Protein AF-A0AAN4NXH8-F1 (afdb_monomer_lite)

Foldseek 3Di:
DPVVVLLVLLQVLLPDDLVVLLVVLLVVVVVCVVVVVDDDDPVVSVVSSVVSSVVSVCSNNDPDPPPPPDDDD

pLDDT: mean 76.65, std 15.64, range [34.0, 93.0]

Structure (mmCIF, N/CA/C/O backbone):
data_AF-A0AAN4NXH8-F1
#
_entry.id   AF-A0AAN4NXH8-F1
#
loop_
_atom_site.group_PDB
_atom_site.id
_atom_site.type_symbol
_atom_site.label_atom_id
_atom_site.label_alt_id
_atom_site.label_comp_id
_atom_site.label_asym_id
_atom_site.label_entity_id
_atom_site.label_seq_id
_atom_site.pdbx_PDB_ins_code
_atom_site.Cartn_x
_atom_site.Cartn_y
_atom_site.Cartn_z
_atom_site.occupancy
_atom_site.B_iso_or_equiv
_atom_site.auth_seq_id
_atom_site.auth_comp_id
_atom_site.auth_asym_id
_atom_site.auth_atom_id
_atom_site.pdbx_PDB_model_num
ATOM 1 N N . LYS A 1 1 ? 4.904 -21.826 2.979 1.00 54.59 1 LYS A N 1
ATOM 2 C CA . LYS A 1 1 ? 4.207 -21.292 1.770 1.00 54.59 1 LYS A CA 1
ATOM 3 C C . LYS A 1 1 ? 4.179 -19.747 1.646 1.00 54.59 1 LYS A C 1
ATOM 5 O O . LYS A 1 1 ? 3.856 -19.247 0.577 1.00 54.59 1 LYS A O 1
ATOM 10 N N . SER A 1 2 ? 4.574 -18.961 2.658 1.00 57.75 2 SER A N 1
ATOM 11 C CA . SER A 1 2 ? 4.462 -17.481 2.685 1.00 57.75 2 SER A CA 1
ATOM 12 C C . SER A 1 2 ? 5.459 -16.698 1.804 1.00 57.75 2 SER A C 1
ATOM 14 O O . SER A 1 2 ? 5.170 -15.571 1.397 1.00 57.75 2 SER A O 1
ATOM 16 N N . ARG A 1 3 ? 6.617 -17.282 1.458 1.00 54.94 3 ARG A N 1
ATOM 17 C CA . ARG A 1 3 ? 7.645 -16.626 0.620 1.00 54.94 3 ARG A CA 1
ATOM 18 C C . ARG A 1 3 ? 7.175 -16.333 -0.819 1.00 54.94 3 ARG A C 1
ATOM 20 O O . ARG A 1 3 ? 7.604 -15.341 -1.402 1.00 54.94 3 ARG A O 1
ATOM 27 N N . GLY A 1 4 ? 6.264 -17.140 -1.375 1.00 60.94 4 GLY A N 1
ATOM 28 C CA . GLY A 1 4 ? 5.790 -16.999 -2.761 1.00 60.94 4 GLY A CA 1
ATOM 29 C C . GLY A 1 4 ? 4.923 -15.758 -3.006 1.00 60.94 4 GLY A C 1
ATOM 30 O O . GLY A 1 4 ? 5.107 -15.061 -4.001 1.00 60.94 4 GLY A O 1
ATOM 31 N N . ILE A 1 5 ? 4.035 -15.422 -2.064 1.00 66.06 5 ILE A N 1
ATOM 32 C CA . ILE A 1 5 ? 3.085 -14.304 -2.209 1.00 66.06 5 ILE A CA 1
ATOM 33 C C . ILE A 1 5 ? 3.813 -12.955 -2.176 1.00 66.06 5 ILE A C 1
ATOM 35 O O . ILE A 1 5 ? 3.563 -12.086 -3.015 1.00 66.06 5 ILE A O 1
ATOM 39 N N . LYS A 1 6 ? 4.756 -12.790 -1.236 1.00 67.75 6 LYS A N 1
ATOM 40 C CA . LYS A 1 6 ? 5.575 -11.571 -1.141 1.00 67.75 6 LYS A CA 1
ATOM 41 C C . LYS A 1 6 ? 6.429 -11.383 -2.401 1.00 67.75 6 LYS A C 1
ATOM 43 O O . LYS A 1 6 ? 6.483 -10.279 -2.934 1.00 67.75 6 LYS A O 1
ATOM 48 N N . ARG A 1 7 ? 6.999 -12.468 -2.941 1.00 65.00 7 ARG A N 1
ATOM 49 C CA . ARG A 1 7 ? 7.785 -12.449 -4.187 1.00 65.00 7 ARG A CA 1
ATOM 50 C C . ARG A 1 7 ? 6.937 -12.097 -5.416 1.00 65.00 7 ARG A C 1
ATOM 52 O O . ARG A 1 7 ? 7.384 -11.314 -6.247 1.00 65.00 7 ARG A O 1
ATOM 59 N N . ALA A 1 8 ? 5.713 -12.613 -5.522 1.00 73.62 8 ALA A N 1
ATOM 60 C CA . ALA A 1 8 ? 4.798 -12.263 -6.613 1.00 73.62 8 ALA A CA 1
ATOM 61 C C . ALA A 1 8 ? 4.376 -10.783 -6.569 1.00 73.62 8 ALA A C 1
ATOM 63 O O . ALA A 1 8 ? 4.277 -10.130 -7.605 1.00 73.62 8 ALA A O 1
ATOM 64 N N . ARG A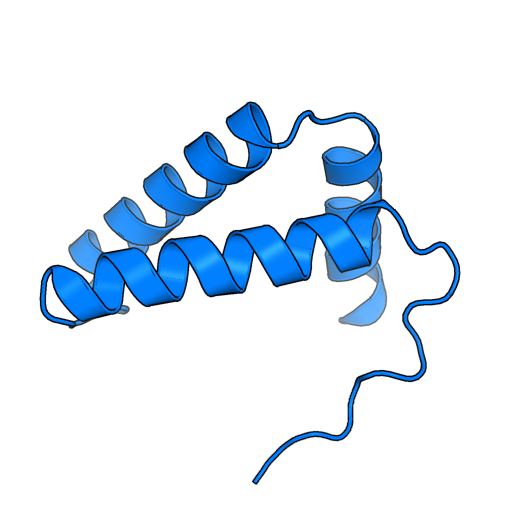 1 9 ? 4.155 -10.227 -5.369 1.00 73.31 9 ARG A N 1
ATOM 65 C CA . ARG A 1 9 ? 3.879 -8.792 -5.195 1.00 73.31 9 ARG A CA 1
ATOM 66 C C . ARG A 1 9 ? 5.083 -7.935 -5.590 1.00 73.31 9 ARG A C 1
ATOM 68 O O . ARG A 1 9 ? 4.906 -7.030 -6.391 1.00 73.31 9 ARG A O 1
ATOM 75 N N . ALA A 1 10 ? 6.280 -8.284 -5.123 1.00 73.81 10 ALA A N 1
ATOM 76 C CA . ALA A 1 10 ? 7.512 -7.584 -5.483 1.00 73.81 10 ALA A CA 1
ATOM 77 C C . ALA A 1 10 ? 7.755 -7.554 -7.001 1.00 73.81 10 ALA A C 1
ATOM 79 O O . ALA A 1 10 ? 8.098 -6.509 -7.536 1.00 73.81 10 ALA A O 1
ATOM 80 N N . ARG A 1 11 ? 7.498 -8.663 -7.714 1.00 76.50 11 ARG A N 1
ATOM 81 C CA . ARG A 1 11 ? 7.590 -8.705 -9.187 1.00 76.50 11 ARG A CA 1
ATOM 82 C C . ARG A 1 11 ? 6.602 -7.764 -9.876 1.00 76.50 11 ARG A C 1
ATOM 84 O O . ARG A 1 11 ? 6.973 -7.112 -10.839 1.00 76.50 11 ARG A O 1
ATOM 91 N N . ARG A 1 12 ? 5.359 -7.679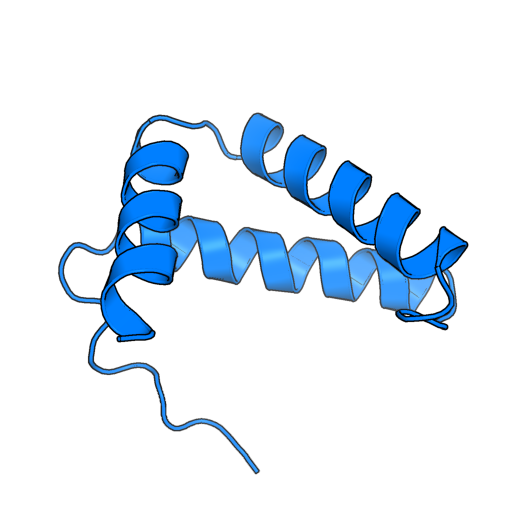 -9.388 1.00 79.19 12 ARG A N 1
ATOM 92 C CA . ARG A 1 12 ? 4.360 -6.735 -9.926 1.00 79.19 12 ARG A CA 1
ATOM 93 C C . ARG A 1 12 ? 4.745 -5.284 -9.663 1.00 79.19 12 ARG A C 1
ATOM 95 O O . ARG A 1 12 ? 4.514 -4.434 -10.510 1.00 79.19 12 ARG A O 1
ATOM 102 N N . ASP A 1 13 ? 5.332 -5.023 -8.502 1.00 81.19 13 ASP A N 1
ATOM 103 C CA . ASP A 1 13 ? 5.78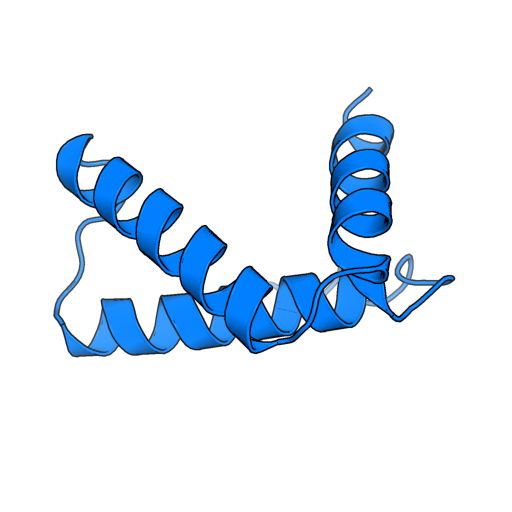0 -3.692 -8.100 1.00 81.19 13 ASP A CA 1
ATOM 104 C C . ASP A 1 13 ? 7.119 -3.294 -8.759 1.00 81.19 13 ASP A C 1
ATOM 106 O O . ASP A 1 13 ? 7.482 -2.125 -8.716 1.00 81.19 13 ASP A O 1
ATOM 110 N N . ALA A 1 14 ? 7.851 -4.231 -9.381 1.00 76.94 14 ALA A N 1
ATOM 111 C CA . ALA A 1 14 ? 9.131 -3.961 -10.052 1.00 76.94 14 ALA A CA 1
ATOM 112 C C . ALA A 1 14 ? 8.973 -3.107 -11.316 1.00 76.94 14 ALA A C 1
ATOM 114 O O . ALA A 1 14 ? 9.855 -2.315 -11.627 1.00 76.94 14 ALA A O 1
ATOM 115 N N . ASN A 1 15 ? 7.829 -3.232 -11.993 1.00 80.31 15 ASN A N 1
ATOM 116 C CA . ASN A 1 15 ? 7.493 -2.455 -13.188 1.00 80.31 15 ASN A CA 1
ATOM 117 C C . ASN A 1 15 ? 6.654 -1.204 -12.871 1.00 80.31 15 ASN A C 1
ATOM 119 O O . ASN A 1 15 ? 6.123 -0.588 -13.787 1.00 80.31 15 ASN A O 1
ATOM 123 N N . ARG A 1 16 ? 6.460 -0.864 -11.590 1.00 83.38 16 ARG A N 1
ATOM 124 C CA . ARG A 1 16 ? 5.623 0.266 -11.166 1.00 83.38 16 ARG A CA 1
ATOM 125 C C . ARG A 1 16 ? 6.466 1.460 -10.771 1.00 83.38 16 ARG A C 1
ATOM 127 O O . ARG A 1 16 ? 7.500 1.315 -10.115 1.00 83.38 16 ARG A O 1
ATOM 134 N N . GLU A 1 17 ? 5.973 2.646 -11.094 1.00 86.69 17 GLU A N 1
ATOM 135 C CA . GLU A 1 17 ? 6.589 3.874 -10.624 1.00 86.69 17 GLU A CA 1
ATOM 136 C C . GLU A 1 17 ? 6.271 4.129 -9.149 1.00 86.69 17 GLU A C 1
ATOM 138 O O . GLU A 1 17 ? 5.326 3.591 -8.561 1.00 86.69 17 GLU A O 1
ATOM 143 N N . ARG A 1 18 ? 7.065 5.003 -8.521 1.00 83.50 18 ARG A N 1
ATOM 144 C CA . ARG A 1 18 ? 6.858 5.384 -7.118 1.00 83.50 18 ARG A CA 1
ATOM 145 C C . ARG A 1 18 ? 5.438 5.912 -6.889 1.00 83.50 18 ARG A C 1
ATOM 147 O O . ARG A 1 18 ? 4.855 5.621 -5.847 1.00 83.50 18 ARG A O 1
ATOM 154 N N . GLN A 1 19 ? 4.896 6.676 -7.838 1.00 87.06 19 GLN A N 1
ATOM 155 C CA . GLN A 1 19 ? 3.547 7.234 -7.742 1.00 87.06 19 GLN A CA 1
ATOM 156 C C . GLN A 1 19 ? 2.476 6.133 -7.700 1.00 87.06 19 GLN A C 1
ATOM 158 O O . GLN A 1 19 ? 1.616 6.162 -6.819 1.00 87.06 19 GLN A O 1
ATOM 163 N N . ASP A 1 20 ? 2.587 5.101 -8.538 1.00 88.56 20 ASP A N 1
ATOM 164 C CA . ASP A 1 20 ? 1.662 3.959 -8.523 1.00 88.56 20 ASP A CA 1
ATOM 165 C C . ASP A 1 20 ? 1.693 3.214 -7.189 1.00 88.56 20 ASP A C 1
ATOM 167 O O . ASP A 1 20 ? 0.655 2.858 -6.623 1.00 88.56 20 ASP A O 1
ATOM 171 N N . ILE A 1 21 ? 2.895 2.994 -6.648 1.00 87.75 21 ILE A N 1
ATOM 172 C CA . ILE A 1 21 ? 3.071 2.339 -5.349 1.00 87.75 21 ILE A CA 1
ATOM 173 C C . ILE A 1 21 ? 2.429 3.164 -4.231 1.00 87.75 21 ILE A C 1
ATOM 175 O O . ILE A 1 21 ? 1.751 2.591 -3.374 1.00 87.75 21 ILE A O 1
ATOM 179 N N . VAL A 1 22 ? 2.580 4.491 -4.253 1.00 91.00 22 VAL A N 1
ATOM 180 C CA . VAL A 1 22 ? 1.920 5.401 -3.301 1.00 91.00 22 VAL A CA 1
ATOM 181 C C . VAL A 1 22 ? 0.401 5.273 -3.398 1.00 91.00 22 VAL A C 1
ATOM 183 O O . VAL A 1 22 ? -0.257 5.088 -2.374 1.00 91.00 22 VAL A O 1
ATOM 186 N N . THR A 1 23 ? -0.161 5.312 -4.606 1.00 92.94 23 THR A N 1
ATOM 187 C CA . THR A 1 23 ? -1.609 5.189 -4.834 1.00 92.94 23 THR A CA 1
ATOM 188 C C . THR A 1 23 ? -2.154 3.866 -4.300 1.00 92.94 23 THR A C 1
ATOM 190 O O . THR A 1 23 ? -3.171 3.831 -3.601 1.00 92.94 23 THR A O 1
ATOM 193 N N . LEU A 1 24 ? -1.440 2.766 -4.541 1.00 91.38 24 LEU A N 1
ATOM 194 C CA . LEU A 1 24 ? -1.813 1.448 -4.031 1.00 91.38 24 LEU A CA 1
ATOM 195 C C . LEU A 1 24 ? -1.739 1.357 -2.510 1.00 91.38 24 LEU A C 1
ATOM 197 O O . LEU A 1 24 ? -2.605 0.735 -1.895 1.00 91.38 24 LEU A O 1
ATOM 201 N N . VAL A 1 25 ? -0.700 1.934 -1.903 1.00 91.62 25 VAL A N 1
ATOM 202 C CA . VAL A 1 25 ? -0.542 1.953 -0.446 1.00 91.62 25 VAL A CA 1
ATOM 203 C C . VAL A 1 25 ? -1.659 2.767 0.194 1.00 91.62 25 VAL A C 1
ATOM 205 O O . VAL A 1 25 ? -2.289 2.259 1.116 1.00 91.62 25 VAL A O 1
ATOM 208 N N . LYS A 1 26 ? -1.974 3.957 -0.334 1.00 91.75 26 LYS A N 1
ATOM 209 C CA . LYS A 1 26 ? -3.094 4.780 0.146 1.00 91.75 26 LYS A CA 1
ATOM 210 C C . LYS A 1 26 ? -4.415 4.015 0.092 1.00 91.75 26 LYS A C 1
ATOM 212 O O . LYS A 1 26 ? -5.083 3.905 1.110 1.00 91.75 26 LYS A O 1
ATOM 217 N N . ARG A 1 27 ? -4.745 3.393 -1.048 1.00 93.00 27 ARG A N 1
ATOM 218 C CA . ARG A 1 27 ? -5.986 2.610 -1.208 1.00 93.00 27 ARG A CA 1
ATOM 219 C C . ARG A 1 27 ? -6.092 1.456 -0.208 1.00 93.00 27 ARG A C 1
ATOM 221 O O . ARG A 1 27 ? -7.173 1.176 0.302 1.00 93.00 27 ARG A O 1
ATOM 228 N N . GLN A 1 28 ? -4.983 0.771 0.064 1.00 91.56 28 GLN A N 1
ATOM 229 C CA . GLN A 1 28 ? -4.961 -0.296 1.065 1.00 91.56 28 GLN A CA 1
ATOM 230 C C . GLN A 1 28 ? -5.111 0.242 2.480 1.00 91.56 28 GLN A C 1
ATOM 232 O O . GLN A 1 28 ? -5.864 -0.336 3.255 1.00 91.56 28 GLN A O 1
ATOM 237 N N . LEU A 1 29 ? -4.445 1.354 2.794 1.00 90.69 29 LEU A N 1
ATOM 238 C CA . LEU A 1 29 ? -4.547 1.978 4.105 1.00 90.69 29 LEU A CA 1
ATOM 239 C C . LEU A 1 29 ? -5.975 2.450 4.384 1.00 90.69 29 LEU A C 1
ATOM 241 O O . LEU A 1 29 ? -6.505 2.164 5.445 1.00 90.69 29 LEU A O 1
ATOM 245 N N . THR A 1 30 ? -6.635 3.085 3.411 1.00 89.62 30 THR A N 1
ATOM 246 C CA . THR A 1 30 ? -8.047 3.486 3.519 1.00 89.62 30 THR A CA 1
ATOM 247 C C . THR A 1 30 ? -8.951 2.293 3.821 1.00 89.62 30 THR A C 1
ATOM 249 O O . THR A 1 30 ? -9.842 2.389 4.660 1.00 89.62 30 THR A O 1
ATOM 252 N N . ARG A 1 31 ? -8.703 1.145 3.180 1.00 91.38 31 ARG A N 1
ATOM 253 C CA . ARG A 1 31 ? -9.459 -0.082 3.448 1.00 91.38 31 ARG A CA 1
ATOM 254 C C . ARG A 1 31 ? -9.174 -0.642 4.843 1.00 91.38 31 ARG A C 1
ATOM 256 O O . ARG A 1 31 ? -10.098 -1.061 5.519 1.00 91.38 31 ARG A O 1
ATOM 263 N N . GLU A 1 32 ? -7.922 -0.626 5.290 1.00 89.50 32 GLU A N 1
ATOM 264 C CA . GLU A 1 32 ? -7.553 -1.057 6.645 1.00 89.50 32 GLU A CA 1
ATOM 265 C C . GLU A 1 32 ? -8.142 -0.149 7.731 1.00 89.50 32 GLU A C 1
ATOM 267 O O . GLU A 1 32 ? -8.558 -0.657 8.767 1.00 89.50 32 GLU A O 1
ATOM 272 N N . ILE A 1 33 ? -8.233 1.158 7.472 1.00 87.25 33 ILE A N 1
ATOM 273 C CA . ILE A 1 33 ? -8.914 2.126 8.342 1.00 87.25 33 ILE A CA 1
ATOM 274 C C . ILE A 1 33 ? -10.411 1.816 8.401 1.00 87.25 33 ILE A C 1
ATOM 276 O O . ILE A 1 33 ? -10.967 1.689 9.486 1.00 87.25 33 ILE A O 1
ATOM 280 N N . SER A 1 34 ? -11.053 1.629 7.244 1.00 86.44 34 SER A N 1
ATOM 281 C CA . SER A 1 34 ? -12.481 1.296 7.169 1.00 86.44 34 SER A CA 1
ATOM 282 C C . SER A 1 34 ? -12.823 -0.039 7.834 1.00 86.44 34 SER A C 1
ATOM 284 O O . SER A 1 34 ? -13.923 -0.196 8.345 1.00 86.44 34 SER A O 1
ATOM 286 N N . GLU A 1 35 ? -11.905 -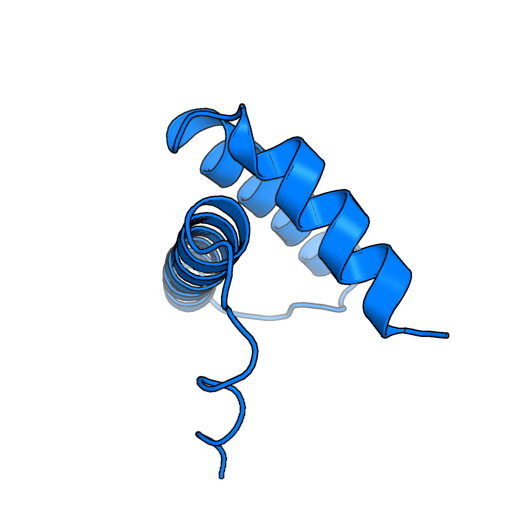1.004 7.809 1.00 91.19 35 GLU A N 1
ATOM 287 C CA . GLU A 1 35 ? -12.063 -2.308 8.460 1.00 91.19 35 GLU A CA 1
ATOM 288 C C . GLU A 1 35 ? -11.622 -2.287 9.939 1.00 91.19 35 GLU A C 1
ATOM 290 O O . GLU A 1 35 ? -11.591 -3.334 10.579 1.00 91.19 35 GLU A O 1
ATOM 295 N N . GLY A 1 36 ? -11.228 -1.127 10.485 1.00 88.12 36 GLY A N 1
ATOM 296 C CA . GLY A 1 36 ? -10.771 -0.980 11.873 1.00 88.12 36 GLY A CA 1
ATOM 297 C C . GLY A 1 36 ? -9.432 -1.663 12.185 1.00 88.12 36 GLY A C 1
ATOM 298 O O . GLY A 1 36 ? -9.025 -1.728 13.341 1.00 88.12 36 GLY A O 1
ATOM 299 N N . ARG A 1 37 ? -8.722 -2.166 11.168 1.00 87.44 37 ARG A N 1
ATOM 300 C CA . ARG A 1 37 ? -7.419 -2.848 11.299 1.00 87.44 37 ARG A CA 1
ATOM 301 C C . ARG A 1 37 ? -6.245 -1.876 11.391 1.00 87.44 37 ARG A C 1
ATOM 303 O O . ARG A 1 37 ? -5.141 -2.287 11.740 1.00 87.44 37 ARG A O 1
ATOM 310 N N . PHE A 1 38 ? -6.471 -0.611 11.048 1.00 83.06 38 PHE A N 1
ATOM 311 C CA . PHE A 1 38 ? -5.510 0.469 11.216 1.00 83.06 38 PHE A CA 1
ATOM 312 C C . PHE A 1 38 ? -6.200 1.681 11.843 1.00 83.06 38 PHE A C 1
ATOM 314 O O . PHE A 1 38 ? -6.935 2.407 11.178 1.00 83.06 38 PHE A O 1
ATOM 321 N N . THR A 1 39 ? -5.947 1.902 13.127 1.00 75.69 39 THR A N 1
ATOM 322 C CA . THR A 1 39 ? -6.448 3.038 13.905 1.00 75.69 39 THR A CA 1
ATOM 323 C C . THR A 1 39 ? -5.273 3.931 14.282 1.00 75.69 39 THR A C 1
ATOM 325 O O . THR A 1 39 ? -4.469 3.588 15.145 1.00 75.69 39 THR A O 1
ATOM 328 N N . ALA A 1 40 ? -5.125 5.066 13.594 1.00 79.31 40 ALA A N 1
ATOM 329 C CA . ALA A 1 40 ? -4.054 6.018 13.872 1.00 79.31 40 ALA A CA 1
ATOM 330 C C . ALA A 1 40 ? -4.417 7.444 13.423 1.00 79.31 40 ALA A C 1
ATOM 332 O O . ALA A 1 40 ? -5.235 7.631 12.522 1.00 79.31 40 ALA A O 1
ATOM 333 N N . ASN A 1 41 ? -3.765 8.444 14.020 1.00 82.06 41 ASN A N 1
ATOM 334 C CA . ASN A 1 41 ? -3.935 9.861 13.675 1.00 82.06 41 ASN A CA 1
ATOM 335 C C . ASN A 1 41 ? -3.396 10.182 12.265 1.00 82.06 41 ASN A C 1
ATOM 337 O O . ASN A 1 41 ? -2.588 9.434 11.708 1.00 82.06 41 ASN A O 1
ATOM 341 N N . GLY A 1 42 ? -3.784 11.330 11.696 1.00 79.56 42 GLY A N 1
ATOM 342 C CA . GLY A 1 42 ? -3.386 11.740 10.338 1.00 79.56 42 GLY A CA 1
ATOM 343 C C . GLY A 1 42 ? -1.868 11.746 10.085 1.00 79.56 42 GLY A C 1
ATOM 344 O O . GLY A 1 42 ? -1.410 11.346 9.013 1.00 79.56 42 GLY A O 1
ATOM 345 N N . GLU A 1 43 ? -1.060 12.103 11.085 1.00 86.00 43 GLU A N 1
ATOM 346 C CA . GLU A 1 43 ? 0.405 12.022 10.987 1.00 86.00 43 GLU A CA 1
ATOM 347 C C . GLU A 1 43 ? 0.927 10.580 10.940 1.00 86.00 43 GLU A C 1
ATOM 349 O O . GLU A 1 43 ? 1.839 10.263 10.172 1.00 86.00 43 GLU A O 1
ATOM 354 N N . ALA A 1 44 ? 0.321 9.682 11.716 1.00 85.62 44 ALA A N 1
ATOM 355 C CA . ALA A 1 44 ? 0.675 8.268 11.716 1.00 85.62 44 ALA A CA 1
ATOM 356 C C . ALA A 1 44 ? 0.289 7.597 10.388 1.00 85.62 44 ALA A C 1
ATOM 358 O O . ALA A 1 44 ? 1.055 6.788 9.865 1.00 85.62 44 ALA A O 1
ATOM 359 N N . VAL A 1 45 ? -0.834 8.002 9.782 1.00 86.94 45 VAL A N 1
ATOM 360 C CA . VAL A 1 45 ? -1.219 7.611 8.416 1.00 86.94 45 VAL A CA 1
ATOM 361 C C . VAL A 1 45 ? -0.141 8.019 7.410 1.00 86.94 45 VAL A C 1
ATOM 363 O O . VAL A 1 45 ? 0.298 7.191 6.611 1.00 86.94 45 VAL A O 1
ATOM 366 N N . LYS A 1 46 ? 0.332 9.271 7.456 1.00 88.31 46 LYS A N 1
ATOM 367 C CA . LYS A 1 46 ? 1.379 9.760 6.543 1.00 88.31 46 LYS A CA 1
ATOM 368 C C . LYS A 1 46 ? 2.679 8.965 6.698 1.00 88.31 46 LYS A C 1
ATOM 370 O O . LYS A 1 46 ? 3.233 8.502 5.698 1.00 88.31 46 LYS A O 1
ATOM 375 N N . ARG A 1 47 ? 3.119 8.739 7.940 1.00 88.75 47 ARG A N 1
ATOM 376 C CA . ARG A 1 47 ? 4.320 7.948 8.247 1.00 88.75 47 ARG A CA 1
ATOM 377 C C . ARG A 1 47 ? 4.189 6.501 7.764 1.00 88.75 47 ARG A C 1
ATOM 379 O O . ARG A 1 47 ? 5.136 5.955 7.202 1.00 88.75 47 ARG A O 1
ATOM 386 N N . GLU A 1 48 ? 3.016 5.891 7.916 1.00 90.56 48 GLU A N 1
ATOM 387 C CA . GLU A 1 48 ? 2.776 4.517 7.465 1.00 90.56 48 GLU A CA 1
ATOM 388 C C . GLU A 1 48 ? 2.748 4.403 5.935 1.00 90.56 48 GLU A C 1
ATOM 390 O O . GLU A 1 48 ? 3.269 3.432 5.375 1.00 90.56 48 GLU A O 1
ATOM 395 N N . VAL A 1 49 ? 2.217 5.411 5.232 1.00 89.81 49 VAL A N 1
ATOM 396 C CA . VAL A 1 49 ? 2.303 5.479 3.766 1.00 89.81 49 VAL A CA 1
ATOM 397 C C . VAL A 1 49 ? 3.765 5.515 3.325 1.00 89.81 49 VAL A C 1
ATOM 399 O O . VAL A 1 49 ? 4.169 4.714 2.480 1.00 89.81 49 VAL A O 1
ATOM 402 N N . GLU A 1 50 ? 4.578 6.392 3.912 1.00 88.94 50 GLU A N 1
ATOM 403 C CA . GLU A 1 50 ? 6.004 6.508 3.586 1.00 88.94 50 GLU A CA 1
ATOM 404 C C . GLU A 1 50 ? 6.769 5.211 3.882 1.00 88.94 50 GLU A C 1
ATOM 406 O O . GLU A 1 50 ? 7.537 4.742 3.033 1.00 88.94 50 GLU A O 1
ATOM 411 N N . ARG A 1 51 ? 6.499 4.577 5.031 1.00 90.69 51 ARG A N 1
ATOM 412 C CA . ARG A 1 51 ? 7.102 3.299 5.433 1.00 90.69 51 ARG A CA 1
ATOM 413 C C . ARG A 1 51 ? 6.794 2.188 4.431 1.00 90.69 51 ARG A C 1
ATOM 415 O O . ARG A 1 51 ? 7.712 1.557 3.909 1.00 90.69 51 ARG A O 1
ATOM 422 N N . ARG A 1 52 ? 5.516 1.981 4.097 1.00 89.50 52 ARG A N 1
ATOM 423 C CA . ARG A 1 52 ? 5.082 0.917 3.172 1.00 89.50 52 ARG A CA 1
ATOM 424 C C . ARG A 1 52 ? 5.546 1.153 1.741 1.00 89.50 52 ARG A C 1
ATOM 426 O O . ARG A 1 52 ? 5.867 0.192 1.041 1.00 89.50 52 ARG A O 1
ATOM 433 N N . VAL A 1 53 ? 5.587 2.408 1.290 1.00 89.88 53 VAL A N 1
ATOM 434 C CA . VAL A 1 53 ? 6.142 2.759 -0.025 1.00 89.88 53 VAL A CA 1
ATOM 435 C C . VAL A 1 53 ? 7.628 2.427 -0.055 1.00 89.88 53 VAL A C 1
ATOM 437 O O . VAL A 1 53 ? 8.064 1.738 -0.973 1.00 89.88 53 VAL A O 1
ATOM 440 N N . LYS A 1 54 ? 8.397 2.836 0.962 1.00 87.19 54 LYS A N 1
ATOM 441 C CA . LYS A 1 54 ? 9.828 2.521 1.059 1.00 87.19 54 LYS A CA 1
A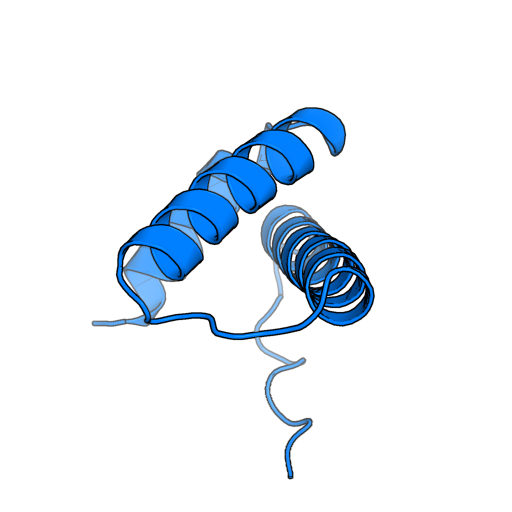TOM 442 C C . LYS A 1 54 ? 10.069 1.010 1.054 1.00 87.19 54 LYS A C 1
ATOM 444 O O . LYS A 1 54 ? 10.855 0.532 0.242 1.00 87.19 54 LYS A O 1
ATOM 449 N N . GLU A 1 55 ? 9.348 0.248 1.875 1.00 84.81 55 GLU A N 1
ATOM 450 C CA . GLU A 1 55 ? 9.448 -1.217 1.899 1.00 84.81 55 GLU A CA 1
ATOM 451 C C . GLU A 1 55 ? 9.152 -1.846 0.532 1.00 84.81 55 GLU A C 1
ATOM 453 O O . GLU A 1 55 ? 9.906 -2.703 0.071 1.00 84.81 55 GLU A O 1
ATOM 458 N N . ARG A 1 56 ? 8.088 -1.407 -0.156 1.00 85.12 56 ARG A N 1
ATOM 459 C CA . ARG A 1 56 ? 7.739 -1.924 -1.489 1.00 85.12 56 ARG A CA 1
ATOM 460 C C . ARG A 1 56 ? 8.767 -1.582 -2.545 1.00 85.12 56 ARG A C 1
ATOM 462 O O . ARG A 1 56 ? 9.101 -2.454 -3.336 1.00 85.12 56 ARG A O 1
ATOM 469 N N . MET A 1 57 ? 9.277 -0.355 -2.535 1.00 85.12 57 MET A N 1
ATOM 470 C CA . MET A 1 57 ? 10.294 0.095 -3.483 1.00 85.12 57 MET A CA 1
ATOM 471 C C . MET A 1 57 ? 11.600 -0.679 -3.314 1.00 85.12 57 MET A C 1
ATOM 473 O O . MET A 1 57 ? 12.245 -1.026 -4.301 1.00 85.12 57 MET A O 1
ATOM 477 N N . ILE A 1 58 ? 11.991 -0.985 -2.076 1.00 81.00 58 ILE A N 1
ATOM 478 C CA . ILE A 1 58 ? 13.202 -1.770 -1.835 1.00 81.00 58 ILE A CA 1
ATOM 479 C C . ILE A 1 58 ? 12.972 -3.241 -2.217 1.00 81.00 58 ILE A C 1
ATOM 481 O O . ILE A 1 58 ? 13.817 -3.839 -2.881 1.00 81.00 58 ILE A O 1
ATOM 485 N N . LEU A 1 59 ? 11.815 -3.813 -1.865 1.00 72.31 59 LEU A N 1
ATOM 486 C CA . LEU A 1 59 ? 11.446 -5.182 -2.241 1.00 72.31 59 LEU A CA 1
ATOM 487 C C . LEU A 1 59 ? 11.320 -5.375 -3.757 1.00 72.31 59 LEU A C 1
ATOM 489 O O . LEU A 1 59 ? 11.605 -6.465 -4.248 1.00 72.31 59 LEU A O 1
ATOM 493 N N . SER A 1 60 ? 10.868 -4.355 -4.487 1.00 69.94 60 SER A N 1
ATOM 494 C CA . SER A 1 60 ? 10.664 -4.425 -5.932 1.00 69.94 60 SER A CA 1
ATOM 495 C C . SER A 1 60 ? 11.952 -4.221 -6.729 1.00 69.94 60 SER A C 1
ATOM 497 O O . SER A 1 60 ? 12.127 -4.851 -7.770 1.00 69.94 60 SER A O 1
ATOM 499 N N . ARG A 1 61 ? 12.877 -3.391 -6.226 1.00 69.62 61 ARG A N 1
ATOM 500 C CA . ARG A 1 61 ? 14.145 -3.067 -6.901 1.00 69.62 61 ARG A CA 1
ATOM 501 C C . ARG A 1 61 ? 15.305 -3.982 -6.521 1.00 69.62 61 ARG A C 1
ATOM 503 O O . ARG A 1 61 ? 16.226 -4.150 -7.314 1.00 69.62 61 ARG A O 1
ATOM 510 N N . ASN A 1 62 ? 15.287 -4.596 -5.338 1.00 60.97 62 ASN A N 1
ATOM 511 C CA . ASN A 1 62 ? 16.372 -5.470 -4.905 1.00 60.97 62 ASN A CA 1
ATOM 512 C C . ASN A 1 62 ? 16.061 -6.946 -5.217 1.00 60.97 62 ASN A C 1
ATOM 514 O O . ASN A 1 62 ? 15.260 -7.591 -4.537 1.00 60.97 62 ASN A O 1
ATOM 518 N N . ARG A 1 63 ? 16.763 -7.520 -6.206 1.00 58.25 63 ARG A N 1
ATOM 519 C CA . ARG A 1 63 ? 16.719 -8.962 -6.534 1.00 58.25 63 ARG A CA 1
ATOM 520 C C . ARG A 1 63 ? 17.171 -9.858 -5.362 1.00 58.25 63 ARG A C 1
ATOM 522 O O . ARG A 1 63 ? 16.905 -11.058 -5.394 1.00 58.25 63 ARG A O 1
ATOM 529 N N . ASN A 1 64 ? 17.807 -9.281 -4.333 1.00 54.06 64 ASN A N 1
ATOM 530 C CA . ASN A 1 64 ? 18.453 -9.963 -3.212 1.00 54.06 64 ASN A CA 1
ATOM 531 C C . ASN A 1 64 ? 17.990 -9.451 -1.823 1.00 54.06 64 ASN A C 1
ATOM 533 O O . ASN A 1 64 ? 18.798 -9.218 -0.926 1.00 54.06 64 ASN A O 1
ATOM 537 N N . TYR A 1 65 ? 16.684 -9.261 -1.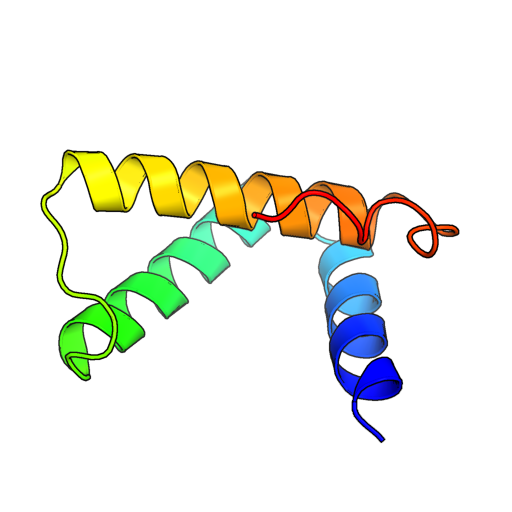600 1.00 49.81 65 TYR A N 1
ATOM 538 C CA . TYR A 1 65 ? 16.130 -8.821 -0.301 1.00 49.81 65 TYR A CA 1
ATOM 539 C C . TYR A 1 65 ? 15.956 -9.962 0.729 1.00 49.81 65 TYR A C 1
ATOM 541 O O . TYR A 1 65 ? 14.915 -10.094 1.370 1.00 49.81 65 TYR A O 1
ATOM 549 N N . SER A 1 66 ? 16.955 -10.835 0.885 1.00 50.59 66 SER A N 1
ATOM 550 C CA . SER A 1 66 ? 16.937 -11.891 1.916 1.00 50.59 66 SER A CA 1
ATOM 551 C C . SER A 1 66 ? 17.635 -11.495 3.224 1.00 50.59 66 SER A C 1
ATOM 553 O O . SER A 1 66 ? 17.516 -12.240 4.189 1.00 50.59 66 SER A O 1
ATOM 555 N N . ARG A 1 67 ? 18.333 -10.349 3.292 1.00 50.22 67 ARG A N 1
ATOM 556 C CA . ARG A 1 67 ? 19.227 -10.005 4.424 1.00 50.22 67 ARG A CA 1
ATOM 557 C C . ARG A 1 67 ? 18.818 -8.796 5.276 1.00 50.22 67 ARG A C 1
ATOM 559 O O . ARG A 1 67 ? 19.508 -8.506 6.238 1.00 50.22 67 ARG A O 1
ATOM 566 N N . LEU A 1 68 ? 17.706 -8.117 4.980 1.00 49.28 68 LEU A N 1
ATOM 567 C CA . LEU A 1 68 ? 17.221 -6.980 5.791 1.00 49.28 68 LEU A CA 1
ATOM 568 C C . LEU A 1 68 ? 16.075 -7.347 6.751 1.00 49.28 68 LEU A C 1
ATOM 570 O O . LEU A 1 68 ? 15.350 -6.481 7.225 1.00 49.28 68 LEU A O 1
ATOM 574 N N . ALA A 1 69 ? 15.902 -8.636 7.047 1.00 47.91 69 ALA A N 1
ATOM 575 C CA . ALA A 1 69 ? 14.887 -9.127 7.974 1.00 47.91 69 ALA A CA 1
ATOM 576 C C . ALA A 1 69 ? 15.480 -9.484 9.346 1.00 47.91 69 ALA A C 1
ATOM 578 O O . ALA A 1 69 ? 15.314 -10.611 9.785 1.00 47.91 69 ALA A O 1
ATOM 579 N N . THR A 1 70 ? 16.149 -8.540 10.008 1.00 44.84 70 THR A N 1
ATOM 580 C CA . THR A 1 70 ? 16.353 -8.545 11.471 1.00 44.84 70 THR A CA 1
ATOM 581 C C . THR A 1 70 ? 16.574 -7.106 11.937 1.00 44.84 70 THR A C 1
ATOM 583 O O . THR A 1 70 ? 17.693 -6.683 12.204 1.00 44.84 70 THR A O 1
ATOM 586 N N . ALA A 1 71 ? 15.506 -6.319 11.975 1.00 41.75 71 ALA A N 1
ATOM 587 C CA . ALA A 1 71 ? 15.469 -5.111 12.790 1.00 41.75 71 ALA A CA 1
ATOM 588 C C . ALA A 1 71 ? 14.095 -5.056 13.457 1.00 41.75 71 ALA A C 1
ATOM 590 O O . ALA A 1 71 ? 13.175 -4.411 12.962 1.00 41.75 71 ALA A O 1
ATOM 591 N N . SER A 1 72 ? 13.936 -5.875 14.493 1.00 34.00 72 SER A N 1
ATOM 592 C CA . SER A 1 72 ? 12.982 -5.741 15.605 1.00 34.00 72 SER A CA 1
ATOM 593 C C . SER A 1 72 ? 13.448 -6.728 16.687 1.00 34.00 72 SER A C 1
ATOM 595 O O . SER A 1 72 ? 13.915 -7.810 16.303 1.00 34.00 72 SER A O 1
ATOM 597 N N . PRO A 1 73 ? 13.339 -6.426 17.990 1.00 40.47 73 PRO A N 1
ATOM 598 C CA . PRO A 1 73 ? 12.551 -5.366 18.631 1.00 40.47 73 PRO A CA 1
ATOM 599 C C . PRO A 1 73 ? 13.246 -4.004 18.705 1.00 40.47 73 PRO A C 1
ATOM 601 O O . PRO A 1 73 ? 14.495 -3.973 18.715 1.00 40.47 73 PRO A O 1
#

InterPro domains:
  IPR003446 Plasmid replication initiation, RepA [PF02387] (2-60)

Radius of gyration: 13.24 Å; chains: 1; bounding box: 32×33×32 Å

Organism: NCBI:txid1444135

Secondary structure (DSSP, 8-state):
-THHHHHHHHHHHHT--HHHHHHHHHHHHHHHHHTTS----HHHHHHHHHHHHHHHHHHHH-TTTTS------

Sequence (73 aa):
KSRGIKRARARRDANRERQDIVTLVKRQLTREISEGRFTANGEAVKREVERRVKERMILSRNRNYSRLATASP